Protein 6UT9 (pdb70)

Nearest PDB structures (foldseek):
  5vx5-assembly1_A  TM=9.952E-01  e=6.719E-31  Rotavirus A
  2aen-assembly1_B  TM=9.898E-01  e=1.377E-29  Human rotavirus A
  6k2o-assembly1_A  TM=9.959E-01  e=1.803E-27  Rotavirus A
  6vkx-assembly3_C  TM=9.902E-01  e=1.459E-27  Human rotavirus A
  5yms-assembly1_A  TM=9.928E-01  e=4.229E-25  Human rotavirus A

Foldseek 3Di:
DVQWADFDFFDKFQDDAQKKKKFADDDFAWFKWKDLQAFKTKTKTKDAAQADWDWDWHAHPNDIDIDTDHHPHNFIKIFIWIGGGDPDGTDSPAMETHNLRIKIWHHYDQWIKIWHDYAPPIDIDTDGHPCSRSMIMGGNGTITIGGNVCVVVVSCSSRPD

Sequence (161 aa):
GSVLDGPYQPTTFKPPNDYWLLISSNTDGVVYESTNNSDFWTAVIAVEPHVSQTNRQYVLFGENKQFNVENNSDKWKFFEMFKGSGQSDFSNRRTLTSNNRLVGMLKYGGRVWTFHGETPRATTDSSNTADLNNISIIIHSEFYIIPRSQESKCNEYINNG

B-factor: mean 13.29, std 5.79, range [6.55, 90.69]

InterPro domains:
  IPR000416 Haemagglutinin outer capsid protein VP4, concanavalin-like domain [PF00426] (16-174)
  IPR013320 Concanavalin A-like lectin/glucanase domain superfamily [SSF49899] (16-174)

Radius of gyration: 14.61 Å; Cα contacts (8 Å, |Δi|>4): 414; chains: 1; bounding box: 40×31×35 Å

Secondary structure (DSSP, 8-state):
-TT-EEEEPSEEE-PPTTEEEEEE--SSEEEEEEE-SSS-EEEEEEE-SSEEEEEEEEEETTEEEEEEEEE-SSS-EEEEEEESSTTSPPEEEEEEE-SS-EEEEEEETTEEEEEEEETTS-EEEEEE-S-GGG-EEEE-SEEEEEEGGGHHHHHHHHHH-

Solvent-accessible surface area: 7681 Å² total; per-residue (Å²): 77,113,18,59,70,38,74,88,113,70,48,93,55,123,7,56,54,70,85,1,3,3,0,39,5,122,83,71,18,27,2,2,13,0,14,11,111,62,42,1,15,3,0,6,0,1,0,49,33,120,12,86,121,46,73,60,124,18,89,1,44,73,85,130,50,99,24,82,2,83,0,103,37,102,52,29,44,4,19,10,5,40,15,34,51,34,177,50,120,25,68,72,60,94,34,4,10,0,76,49,66,15,9,2,4,4,9,81,61,36,100,3,70,5,8,23,30,94,8,93,208,2,74,44,38,34,11,97,9,102,42,13,95,85,1,46,0,70,3,83,12,70,4,49,24,0,51,90,99,53,53,73,75,0,52,100,44,0,12,104,50

Organism: NCBI:txid10941

Structure (mmCIF, N/CA/C/O backbone):
data_6UT9
#
_entry.id   6UT9
#
_cell.length_a   47.040
_cell.length_b   32.448
_cell.length_c   50.997
_cell.angle_alpha   90.000
_cell.angle_beta   94.640
_cell.angle_gamma   90.000
#
_symmetry.space_group_name_H-M   'P 1 21 1'
#
loop_
_entity.id
_entity.type
_entity.pdbx_description
1 polymer 'Outer capsid protein VP4'
2 water water
#
loop_
_atom_site.group_PDB
_atom_site.id
_atom_site.type_symbol
_atom_site.label_atom_id
_atom_site.label_alt_id
_atom_site.label_comp_id
_atom_site.label_asym_id
_atom_site.label_entity_id
_atom_site.label_seq_id
_atom_site.pdbx_PDB_ins_code
_atom_site.Cartn_x
_atom_site.Cartn_y
_atom_site.Cartn_z
_atom_site.occupancy
_atom_site.B_iso_or_equiv
_atom_site.auth_seq_id
_atom_site.auth_comp_id
_atom_site.auth_asym_id
_atom_site.auth_atom_id
_atom_site.pdbx_PDB_model_num
ATOM 1 N N . GLY A 1 1 ? 27.190 8.120 18.427 1.00 21.90 -1 GLY A N 1
ATOM 2 C CA . GLY A 1 1 ? 27.144 6.900 19.261 1.00 20.56 -1 GLY A CA 1
ATOM 3 C C . GLY A 1 1 ? 26.808 7.177 20.728 1.00 20.22 -1 GLY A C 1
ATOM 4 O O . GLY A 1 1 ? 26.370 6.250 21.412 1.00 18.82 -1 GLY A O 1
ATOM 5 N N . SER A 1 2 ? 27.008 8.413 21.190 1.00 17.79 0 SER A N 1
ATOM 6 C CA . SER A 1 2 ? 26.794 8.849 22.593 1.00 14.90 0 SER A CA 1
ATOM 7 C C . SER A 1 2 ? 25.313 8.883 22.939 1.00 12.80 0 SER A C 1
ATOM 8 O O . SER A 1 2 ? 24.986 9.175 24.084 1.00 15.93 0 SER A O 1
ATOM 11 N N . VAL A 1 3 ? 24.422 8.659 22.001 1.00 12.09 1 VAL A N 1
ATOM 12 C CA . VAL A 1 3 ? 22.964 8.693 22.303 1.00 14.82 1 VAL A CA 1
ATOM 13 C C . VAL A 1 3 ? 22.386 7.302 22.296 1.00 14.74 1 VAL A C 1
ATOM 14 O O . VAL A 1 3 ? 21.159 7.170 22.583 1.00 16.67 1 VAL A O 1
ATOM 18 N N . LEU A 1 4 ? 23.172 6.299 21.976 1.00 14.35 2 LEU A N 1
ATOM 19 C CA . LEU A 1 4 ? 22.635 4.922 21.886 1.00 16.52 2 LEU A CA 1
ATOM 20 C C . LEU A 1 4 ? 22.646 4.274 23.263 1.00 15.80 2 LEU A C 1
ATOM 21 O O . LEU A 1 4 ? 23.713 4.018 23.775 1.00 17.13 2 LEU A O 1
ATOM 26 N N . ASP A 1 5 ? 21.510 3.899 23.756 1.00 13.96 3 ASP A N 1
ATOM 27 C CA . ASP A 1 5 ? 21.359 3.046 24.930 1.00 14.10 3 ASP A CA 1
ATOM 28 C C . ASP A 1 5 ? 20.942 1.666 24.414 1.00 12.52 3 ASP A C 1
ATOM 29 O O . ASP A 1 5 ? 19.841 1.534 23.833 1.00 11.30 3 ASP A O 1
ATOM 34 N N . GLY A 1 6 ? 21.817 0.679 24.534 1.00 13.83 4 GLY A N 1
ATOM 35 C CA . GLY A 1 6 ? 21.556 -0.670 24.007 1.00 14.79 4 GLY A CA 1
ATOM 36 C C . GLY A 1 6 ? 22.838 -1.360 23.596 1.00 16.16 4 GLY A C 1
ATOM 37 O O . GLY A 1 6 ? 23.938 -0.890 23.943 1.00 20.18 4 GLY A O 1
ATOM 38 N N . PRO A 1 7 ? 22.765 -2.457 22.813 1.00 16.26 5 PRO A N 1
ATOM 39 C CA . PRO A 1 7 ? 21.510 -3.012 22.342 1.00 14.57 5 PRO A CA 1
ATOM 40 C C . PRO A 1 7 ? 20.826 -3.828 23.428 1.00 12.17 5 PRO A C 1
ATOM 41 O O . PRO A 1 7 ? 21.499 -4.383 24.313 1.00 12.74 5 PRO A O 1
ATOM 45 N N . TYR A 1 8 ? 19.497 -3.863 23.373 1.00 9.67 6 TYR A N 1
ATOM 46 C CA . TYR A 1 8 ? 18.650 -4.717 24.164 1.00 9.20 6 TYR A CA 1
ATOM 47 C C . TYR A 1 8 ? 18.213 -5.895 23.320 1.00 9.61 6 TYR A C 1
ATOM 48 O O . TYR A 1 8 ? 18.079 -5.766 22.103 1.00 9.84 6 TYR A O 1
ATOM 57 N N . GLN A 1 9 ? 18.005 -7.017 23.976 1.00 8.82 7 GLN A N 1
ATOM 58 C CA . GLN A 1 9 ? 17.485 -8.245 23.347 1.00 9.02 7 GLN A CA 1
ATOM 59 C C . GLN A 1 9 ? 15.996 -8.108 23.067 1.00 9.21 7 GLN A C 1
ATOM 60 O O . GLN A 1 9 ? 15.294 -7.274 23.665 1.00 9.78 7 GLN A O 1
ATOM 66 N N . PRO A 1 10 ? 15.453 -8.947 22.177 1.00 8.90 8 PRO A N 1
ATOM 67 C CA . PRO A 1 10 ? 14.004 -9.000 21.943 1.00 8.50 8 PRO A CA 1
ATOM 68 C C . PRO A 1 10 ? 13.264 -9.025 23.268 1.00 10.09 8 PRO A C 1
ATOM 69 O O . PRO A 1 10 ? 13.660 -9.804 24.163 1.00 11.00 8 PRO A O 1
ATOM 73 N N . THR A 1 11 ? 12.259 -8.182 23.397 1.00 10.75 9 THR A N 1
ATOM 74 C CA . THR A 1 11 ? 11.609 -7.798 24.666 1.00 12.82 9 THR A CA 1
ATOM 75 C C . THR A 1 11 ? 10.126 -7.568 24.404 1.00 10.62 9 THR A C 1
ATOM 76 O O . THR A 1 11 ? 9.793 -6.972 23.358 1.00 10.63 9 THR A O 1
ATOM 80 N N . THR A 1 12 ? 9.277 -7.891 25.371 1.00 10.22 10 THR A N 1
ATOM 81 C CA . THR A 1 12 ? 7.893 -7.401 25.418 1.00 10.71 10 THR A CA 1
ATOM 82 C C . THR A 1 12 ? 7.780 -6.461 26.601 1.00 11.69 10 THR A C 1
ATOM 83 O O . THR A 1 12 ? 8.125 -6.903 27.740 1.00 12.84 10 THR A O 1
ATOM 87 N N . PHE A 1 13 ? 7.450 -5.195 26.407 1.00 10.57 11 PHE A N 1
ATOM 88 C CA . PHE A 1 13 ? 7.378 -4.216 27.518 1.00 10.75 11 PHE A CA 1
ATOM 89 C C . PHE A 1 13 ? 6.546 -3.031 27.105 1.00 10.76 11 PHE A C 1
ATOM 90 O O . PHE A 1 13 ? 6.156 -2.900 25.925 1.00 10.45 11 PHE A O 1
ATOM 98 N N . LYS A 1 14 ? 6.332 -2.152 28.060 1.00 10.35 12 LYS A N 1
ATOM 99 C CA . LYS A 1 14 ? 5.643 -0.865 27.837 1.00 10.71 12 LYS A CA 1
ATOM 100 C C . LYS A 1 14 ? 6.708 0.181 27.639 1.00 11.57 12 LYS A C 1
ATOM 101 O O . LYS A 1 14 ? 7.357 0.604 28.585 1.00 12.17 12 LYS A O 1
ATOM 107 N N . PRO A 1 15 ? 6.921 0.663 26.415 1.00 11.46 13 PRO A N 1
ATOM 108 C CA . PRO A 1 15 ? 7.973 1.616 26.170 1.00 12.61 13 PRO A CA 1
ATOM 109 C C . PRO A 1 15 ? 7.670 2.942 26.839 1.00 12.49 13 PRO A C 1
ATOM 110 O O . PRO A 1 15 ? 6.513 3.347 26.904 1.00 13.52 13 PRO A O 1
ATOM 114 N N . PRO A 1 16 ? 8.694 3.666 27.328 1.00 13.68 14 PRO A N 1
ATOM 115 C CA . PRO A 1 16 ? 8.480 4.978 27.928 1.00 13.37 14 PRO A CA 1
ATOM 116 C C . PRO A 1 16 ? 8.160 6.007 26.843 1.00 11.47 14 PRO A C 1
ATOM 117 O O . PRO A 1 16 ? 8.655 5.914 25.744 1.00 14.23 14 PRO A O 1
ATOM 121 N N . ASN A 1 17 ? 7.356 6.989 27.197 1.00 11.20 15 ASN A N 1
ATOM 122 C CA . ASN A 1 17 ? 7.136 8.166 26.353 1.00 10.39 15 ASN A CA 1
ATOM 123 C C . ASN A 1 17 ? 8.446 8.913 26.150 1.00 8.93 15 ASN A C 1
ATOM 124 O O . ASN A 1 17 ? 9.307 8.895 27.036 1.00 10.39 15 ASN A O 1
ATOM 129 N N . ASP A 1 18 ? 8.593 9.562 25.038 1.00 8.76 16 ASP A N 1
ATOM 130 C CA . ASP A 1 18 ? 9.645 10.582 24.767 1.00 9.48 16 ASP A CA 1
ATOM 131 C C . ASP A 1 18 ? 10.981 9.912 24.471 1.00 9.32 16 ASP A C 1
ATOM 132 O O . ASP A 1 18 ? 12.023 10.567 24.568 1.00 9.45 16 ASP A O 1
ATOM 137 N N . TYR A 1 19 ? 10.969 8.673 24.039 1.00 8.60 17 TYR A N 1
ATOM 138 C CA . TYR A 1 19 ? 12.181 7.981 23.538 1.00 8.42 17 TYR A CA 1
ATOM 139 C C . TYR A 1 19 ? 11.897 7.335 22.197 1.00 8.83 17 TYR A C 1
ATOM 140 O O . TYR A 1 19 ? 10.840 6.638 22.019 1.00 9.49 17 TYR A O 1
ATOM 149 N N . TRP A 1 20 ? 12.800 7.509 21.262 1.00 8.36 18 TRP A N 1
ATOM 150 C CA . TRP A 1 20 ? 12.844 6.680 20.056 1.00 8.92 18 TRP A CA 1
ATOM 151 C C . TRP A 1 20 ? 13.286 5.272 20.412 1.00 9.08 18 TRP A C 1
ATOM 152 O O . TRP A 1 20 ? 14.372 5.135 21.057 1.00 9.99 18 TRP A O 1
ATOM 163 N N . LEU A 1 21 ? 12.549 4.262 19.986 1.00 8.72 19 LEU A N 1
ATOM 164 C CA . LEU A 1 21 ? 13.083 2.897 19.874 1.00 8.79 19 LEU A CA 1
ATOM 165 C C . LEU A 1 21 ? 13.616 2.716 18.468 1.00 8.47 19 LEU A C 1
ATOM 166 O O . LEU A 1 21 ? 12.861 2.919 17.493 1.00 9.29 19 LEU A O 1
ATOM 171 N N . LEU A 1 22 ? 14.886 2.382 18.365 1.00 8.72 20 LEU A N 1
ATOM 172 C CA . LEU A 1 22 ? 15.600 2.155 17.104 1.00 8.69 20 LEU A CA 1
ATOM 173 C C . LEU A 1 22 ? 15.812 0.649 16.973 1.00 9.01 20 LEU A C 1
ATOM 174 O O . LEU A 1 22 ? 16.578 0.084 17.766 1.00 8.52 20 LEU A O 1
ATOM 179 N N . IL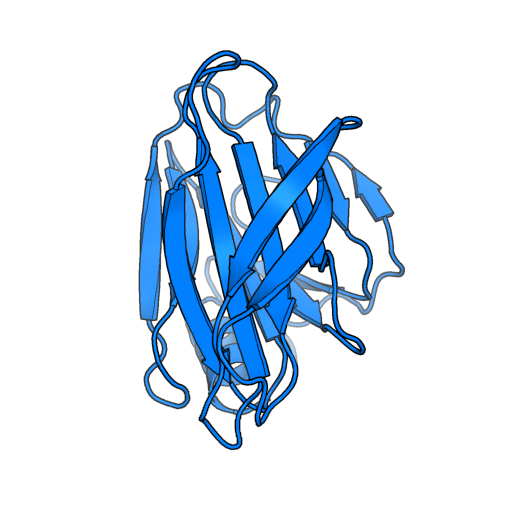E A 1 23 ? 14.994 0.004 16.154 1.00 9.13 21 ILE A N 1
ATOM 180 C CA . ILE A 1 23 ? 14.815 -1.473 16.158 1.00 9.47 21 ILE A CA 1
ATOM 181 C C . ILE A 1 23 ? 15.534 -2.036 14.938 1.00 9.59 21 ILE A C 1
ATOM 182 O O . ILE A 1 23 ? 15.281 -1.568 13.806 1.00 10.34 21 ILE A O 1
ATOM 187 N N . SER A 1 24 ? 16.483 -2.930 15.173 1.00 10.78 22 SER A N 1
ATOM 188 C CA . SER A 1 24 ? 17.400 -3.518 14.151 1.00 13.96 22 SER A CA 1
ATOM 189 C C . SER A 1 24 ? 16.870 -4.859 13.665 1.00 15.61 22 SER A C 1
ATOM 190 O O . SER A 1 24 ? 17.129 -5.865 14.342 1.00 17.84 22 SER A O 1
ATOM 193 N N . SER A 1 25 ? 16.415 -4.929 12.430 1.00 13.14 23 SER A N 1
ATOM 194 C CA . SER A 1 25 ? 15.793 -6.127 11.821 1.00 14.33 23 SER A CA 1
ATOM 195 C C . SER A 1 25 ? 16.871 -6.984 11.153 1.00 15.61 23 SER A C 1
ATOM 196 O O . SER A 1 25 ? 17.604 -6.463 10.372 1.00 16.42 23 SER A O 1
ATOM 199 N N . ASN A 1 26 ? 16.913 -8.283 11.439 1.00 19.08 24 ASN A N 1
ATOM 200 C CA . ASN A 1 26 ? 17.962 -9.171 10.858 1.00 21.26 24 ASN A CA 1
ATOM 201 C C . ASN A 1 26 ? 17.329 -10.317 10.061 1.00 19.41 24 ASN A C 1
ATOM 202 O O . ASN A 1 26 ? 18.066 -11.247 9.715 1.00 21.13 24 ASN A O 1
ATOM 207 N N . THR A 1 27 ? 16.031 -10.253 9.725 1.00 17.88 25 THR A N 1
ATOM 208 C CA . THR A 1 27 ? 15.369 -11.314 8.944 1.00 16.19 25 THR A CA 1
ATOM 209 C C . THR A 1 27 ? 14.002 -10.836 8.458 1.00 13.89 25 THR A C 1
ATOM 210 O O . THR A 1 27 ? 13.535 -9.794 8.882 1.00 14.69 25 THR A O 1
ATOM 214 N N . ASP A 1 28 ? 13.412 -11.556 7.542 1.00 13.54 26 ASP A N 1
ATOM 215 C CA . ASP A 1 28 ? 12.050 -11.255 7.055 1.00 13.65 26 ASP A CA 1
ATOM 216 C C . ASP A 1 28 ? 11.023 -11.716 8.086 1.00 13.56 26 ASP A C 1
ATOM 217 O O . ASP A 1 28 ? 11.284 -12.650 8.822 1.00 16.00 26 ASP A O 1
ATOM 222 N N . GLY A 1 29 ? 9.878 -11.069 8.080 1.00 11.15 27 GLY A N 1
ATOM 223 C CA . GLY A 1 29 ? 8.738 -11.370 8.936 1.00 10.63 27 GLY A CA 1
ATOM 224 C C . GLY A 1 29 ? 8.410 -10.258 9.889 1.00 9.81 27 GLY A C 1
ATOM 225 O O . GLY A 1 29 ? 8.706 -9.107 9.617 1.00 12.42 27 GLY A O 1
ATOM 226 N N . VAL A 1 30 ? 7.830 -10.601 10.991 1.00 9.76 28 VAL A N 1
ATOM 227 C CA . VAL A 1 30 ? 7.322 -9.603 11.959 1.00 9.68 28 VAL A CA 1
ATOM 228 C C . VAL A 1 30 ? 8.476 -8.993 12.740 1.00 8.97 28 VAL A C 1
ATOM 229 O O . VAL A 1 30 ? 9.216 -9.725 13.405 1.00 10.77 28 VAL A O 1
ATOM 233 N N . VAL A 1 31 ? 8.622 -7.689 12.674 1.00 8.03 29 VAL A N 1
ATOM 234 C CA . VAL A 1 31 ? 9.671 -6.940 13.408 1.00 8.29 29 VAL A CA 1
ATOM 235 C C . VAL A 1 31 ? 9.147 -6.568 14.786 1.00 8.55 29 VAL A C 1
ATOM 236 O O . VAL A 1 31 ? 9.869 -6.781 15.791 1.00 8.22 29 VAL A O 1
ATOM 240 N N . TYR A 1 32 ? 7.960 -5.993 14.861 1.00 7.99 30 TYR A N 1
ATOM 241 C CA . TYR A 1 32 ? 7.347 -5.694 16.168 1.00 8.01 30 TYR A CA 1
ATOM 242 C C . TYR A 1 32 ? 5.839 -5.648 16.040 1.00 7.70 30 TYR A C 1
ATOM 243 O O . TYR A 1 32 ? 5.293 -5.440 14.921 1.00 7.88 30 TYR A O 1
ATOM 252 N N . GLU A 1 33 ? 5.160 -5.790 17.162 1.00 7.15 31 GLU A N 1
ATOM 253 C CA . GLU A 1 33 ? 3.701 -5.677 17.296 1.00 7.97 31 GLU A CA 1
ATOM 254 C C . GLU A 1 33 ? 3.408 -4.728 18.450 1.00 8.12 31 GLU A C 1
ATOM 255 O O . GLU A 1 33 ? 3.812 -5.077 19.595 1.00 8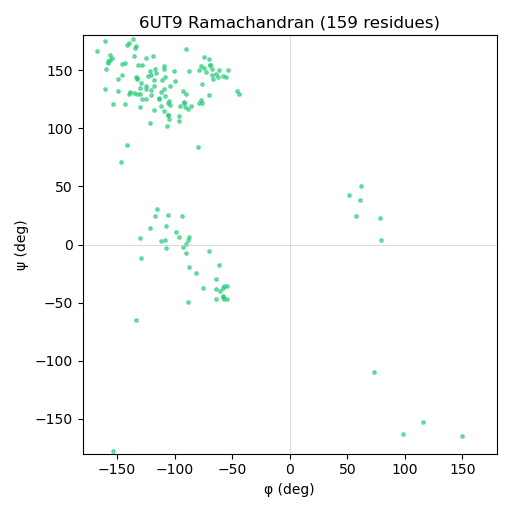.37 31 GLU A O 1
ATOM 261 N N . SER A 1 34 ? 2.759 -3.606 18.230 1.00 7.54 32 SER A N 1
ATOM 262 C CA . SER A 1 34 ? 2.500 -2.604 19.273 1.00 7.21 32 SER A CA 1
ATOM 263 C C . SER A 1 34 ? 1.003 -2.330 19.351 1.00 6.90 32 SER A C 1
ATOM 264 O O . SER A 1 34 ? 0.368 -2.072 18.293 1.00 7.10 32 SER A O 1
ATOM 267 N N . THR A 1 35 ? 0.415 -2.303 20.546 1.00 6.55 33 THR A N 1
ATOM 268 C CA . THR A 1 35 ? -0.994 -1.972 20.687 1.00 7.11 33 THR A CA 1
ATOM 269 C C . THR A 1 35 ? -1.296 -1.479 22.081 1.00 7.27 33 THR A C 1
ATOM 270 O O . THR A 1 35 ? -0.630 -1.899 23.029 1.00 7.53 33 THR A O 1
ATOM 274 N N . ASN A 1 36 ? -2.407 -0.737 22.193 1.00 7.32 34 ASN A N 1
ATOM 275 C CA . ASN A 1 36 ? -3.087 -0.498 23.488 1.00 7.27 34 ASN A CA 1
ATOM 276 C C . ASN A 1 36 ? -4.405 -1.256 23.577 1.00 7.59 34 ASN A C 1
ATOM 277 O O . ASN A 1 36 ? -5.107 -1.088 24.584 1.00 8.24 34 ASN A O 1
ATOM 282 N N . ASN A 1 37 ? -4.726 -2.066 22.573 1.00 7.20 35 ASN A N 1
ATOM 283 C CA . ASN A 1 37 ? -6.005 -2.822 22.525 1.00 8.09 35 ASN A CA 1
ATOM 284 C C . ASN A 1 37 ? -7.235 -1.907 22.592 1.00 9.05 35 ASN A C 1
ATOM 285 O O . ASN A 1 37 ? -8.330 -2.417 22.881 1.00 10.44 35 ASN A O 1
ATOM 290 N N . SER A 1 38 ? -7.131 -0.645 22.194 1.00 8.89 36 SER A N 1
ATOM 291 C CA . SER A 1 38 ? -8.323 0.246 22.151 1.00 9.75 36 SER A CA 1
ATOM 292 C C . SER A 1 38 ? -8.369 1.016 20.843 1.00 9.31 36 SER A C 1
ATOM 293 O O . SER A 1 38 ? -9.320 0.821 20.104 1.00 11.12 36 SER A O 1
ATOM 296 N N . ASP A 1 39 ? -7.405 1.883 20.595 1.00 9.30 37 ASP A N 1
ATOM 297 C CA . ASP A 1 39 ? -7.467 2.745 19.393 1.00 9.20 37 ASP A CA 1
ATOM 298 C C . ASP A 1 39 ? -6.171 2.702 18.601 1.00 8.94 37 ASP A C 1
ATOM 299 O O . ASP A 1 39 ? -6.048 3.473 17.655 1.00 10.11 37 ASP A O 1
ATOM 304 N N . PHE A 1 40 ? -5.213 1.871 18.953 1.00 8.77 38 PHE A N 1
ATOM 305 C CA . PHE A 1 40 ? -3.889 1.882 18.288 1.00 8.23 38 PHE A CA 1
ATOM 306 C C . PHE A 1 40 ? -3.346 0.479 18.142 1.00 7.46 38 PHE A C 1
ATOM 307 O O . PHE A 1 40 ? -3.143 -0.198 19.157 1.00 7.56 38 PHE A O 1
ATOM 315 N N . TRP A 1 41 ? -3.091 0.059 16.940 1.00 7.39 39 TRP A N 1
ATOM 316 C CA . TRP A 1 41 ? -2.340 -1.176 16.628 1.00 7.78 39 TRP A CA 1
ATOM 317 C C . TRP A 1 41 ? -1.372 -0.814 15.529 1.00 8.01 39 TRP A C 1
ATOM 318 O O . TRP A 1 41 ? -1.826 -0.259 14.503 1.00 10.60 39 TRP A O 1
ATOM 329 N N . THR A 1 42 ? -0.108 -1.148 15.651 1.00 8.21 40 THR A N 1
ATOM 330 C CA . THR A 1 42 ? 0.854 -1.111 14.541 1.00 8.73 40 THR A CA 1
ATOM 331 C C . THR A 1 42 ? 1.727 -2.338 14.618 1.00 8.29 40 THR A C 1
ATOM 332 O O . THR A 1 42 ? 2.285 -2.618 15.697 1.00 9.31 40 THR A O 1
ATOM 336 N N . ALA A 1 43 ? 1.882 -3.027 13.518 1.00 8.47 41 ALA A N 1
ATOM 337 C CA . ALA A 1 43 ? 2.928 -4.040 13.342 1.00 8.45 41 ALA A CA 1
ATOM 338 C C . ALA A 1 43 ? 3.790 -3.640 12.170 1.00 8.98 41 ALA A C 1
ATOM 339 O O . ALA A 1 43 ? 3.254 -3.106 11.148 1.00 11.27 41 ALA A O 1
ATOM 341 N N . VAL A 1 44 ? 5.053 -3.941 12.235 1.00 7.44 42 VAL A N 1
ATOM 342 C CA . VAL A 1 44 ? 5.986 -3.758 11.110 1.00 8.03 42 VAL A CA 1
ATOM 343 C C . VAL A 1 44 ? 6.421 -5.113 10.627 1.00 8.20 42 VAL A C 1
ATOM 344 O O . VAL A 1 44 ? 6.799 -5.978 11.456 1.00 8.86 42 VAL A O 1
ATOM 348 N N . ILE A 1 45 ? 6.355 -5.312 9.323 1.00 7.87 43 ILE A N 1
ATOM 349 C CA . ILE A 1 45 ? 6.714 -6.579 8.637 1.00 9.69 43 ILE A CA 1
ATOM 350 C C . ILE A 1 45 ? 7.843 -6.301 7.651 1.00 8.44 43 ILE A C 1
ATOM 351 O O . ILE A 1 45 ? 7.760 -5.349 6.856 1.00 10.45 43 ILE A O 1
ATOM 356 N N . ALA A 1 46 ? 8.887 -7.084 7.731 1.00 9.35 44 ALA A N 1
ATOM 357 C CA . ALA A 1 46 ? 10.074 -6.980 6.867 1.00 9.25 44 ALA A CA 1
ATOM 358 C C . ALA A 1 46 ? 9.918 -7.904 5.663 1.00 7.98 44 ALA A C 1
ATOM 359 O O . ALA A 1 46 ? 9.636 -9.098 5.834 1.00 9.34 44 ALA A O 1
ATOM 361 N N . VAL A 1 47 ? 10.185 -7.353 4.512 1.00 8.60 45 VAL A N 1
ATOM 362 C CA . VAL A 1 47 ? 10.214 -8.087 3.222 1.00 8.92 45 VAL A CA 1
ATOM 363 C C . VAL A 1 47 ? 11.576 -7.858 2.564 1.00 9.11 45 VAL A C 1
ATOM 364 O O . VAL A 1 47 ? 11.969 -6.702 2.299 1.00 9.84 45 VAL A O 1
ATOM 368 N N . GLU A 1 48 ? 12.219 -8.963 2.260 1.00 9.75 46 GLU A N 1
ATOM 369 C CA . GLU A 1 48 ? 13.584 -8.985 1.700 1.00 10.54 46 GLU A CA 1
ATOM 370 C C . GLU A 1 48 ? 13.544 -8.449 0.275 1.00 10.48 46 GLU A C 1
ATOM 371 O O . GLU A 1 48 ? 12.485 -8.373 -0.369 1.00 10.67 46 GLU A O 1
ATOM 377 N N . PRO A 1 49 ? 14.709 -7.992 -0.241 1.00 11.19 47 PRO A N 1
ATOM 378 C CA . PRO A 1 49 ? 14.794 -7.522 -1.621 1.00 12.05 47 PRO A CA 1
ATOM 379 C C . PRO A 1 49 ? 14.273 -8.562 -2.643 1.00 12.83 47 PRO A C 1
ATOM 380 O O . PRO A 1 49 ? 14.382 -9.753 -2.424 1.00 12.69 47 PRO A O 1
ATOM 384 N N . HIS A 1 50 ? 13.745 -8.055 -3.739 1.00 13.14 48 HIS A N 1
ATOM 385 C CA . HIS A 1 50 ? 13.404 -8.848 -4.961 1.00 13.50 48 HIS A CA 1
ATOM 386 C C . HIS A 1 50 ? 12.342 -9.893 -4.625 1.00 14.39 48 HIS A C 1
ATOM 387 O O . HIS A 1 50 ? 12.529 -11.100 -4.936 1.00 16.30 48 HIS A O 1
ATOM 394 N N . VAL A 1 51 ? 11.268 -9.471 -3.993 1.00 12.35 49 VAL A N 1
ATOM 395 C CA . VAL A 1 51 ? 10.092 -10.327 -3.764 1.00 12.20 49 VAL A CA 1
ATOM 396 C C . VAL A 1 51 ? 9.002 -9.864 -4.711 1.00 11.39 49 VAL A C 1
ATOM 397 O O . VAL A 1 51 ? 8.473 -8.764 -4.538 1.00 13.06 49 VAL A O 1
ATOM 401 N N . SER A 1 52 ? 8.695 -10.713 -5.696 1.00 12.41 50 SER A N 1
ATOM 402 C CA . SER A 1 52 ? 7.537 -10.580 -6.607 1.00 14.03 50 SER A CA 1
ATOM 403 C C . SER A 1 52 ? 6.230 -10.472 -5.783 1.00 11.85 50 SER A C 1
ATOM 404 O O . SER A 1 52 ? 6.110 -11.166 -4.770 1.00 11.74 50 SER A O 1
ATOM 407 N N . GLN A 1 53 ? 5.270 -9.677 -6.230 1.00 10.92 51 GLN A N 1
ATOM 408 C CA . GLN A 1 53 ? 3.975 -9.517 -5.519 1.00 10.47 51 GLN A CA 1
ATOM 409 C C . GLN A 1 53 ? 3.444 -10.870 -5.055 1.00 10.07 51 GLN A C 1
ATOM 410 O O . GLN A 1 53 ? 3.279 -11.818 -5.891 1.00 10.42 51 GLN A O 1
ATOM 416 N N . THR A 1 54 ? 3.086 -10.966 -3.794 1.00 9.36 52 THR A N 1
ATOM 417 C CA . THR A 1 54 ? 2.670 -12.230 -3.202 1.00 10.08 52 THR A CA 1
ATOM 418 C C . THR A 1 54 ? 1.867 -12.000 -1.952 1.00 9.05 52 THR A C 1
ATOM 419 O O . THR A 1 54 ? 2.163 -11.071 -1.203 1.00 9.09 52 THR A O 1
ATOM 423 N N . ASN A 1 55 ? 0.961 -12.926 -1.665 1.00 9.65 53 ASN A N 1
ATOM 424 C CA . ASN A 1 55 ? 0.397 -13.059 -0.326 1.00 9.59 53 ASN A CA 1
ATOM 425 C C . ASN A 1 55 ? 1.429 -13.729 0.559 1.00 9.68 53 ASN A C 1
ATOM 426 O O . ASN A 1 55 ? 2.053 -14.683 0.109 1.00 11.10 53 ASN A O 1
ATOM 431 N N . ARG A 1 56 ? 1.580 -13.253 1.780 1.00 9.24 54 ARG A N 1
ATOM 432 C CA . ARG A 1 56 ? 2.338 -13.919 2.845 1.00 9.28 54 ARG A CA 1
ATOM 433 C C . ARG A 1 56 ? 1.494 -13.939 4.090 1.00 9.38 54 ARG A C 1
ATOM 434 O O . ARG A 1 56 ? 0.616 -13.081 4.270 1.00 9.43 54 ARG A O 1
ATOM 442 N N . GLN A 1 57 ? 1.760 -14.899 4.925 1.00 10.18 55 GLN A N 1
ATOM 443 C CA . GLN A 1 57 ? 0.995 -15.197 6.144 1.00 11.51 55 GLN A CA 1
ATOM 444 C C . GLN A 1 57 ? 1.860 -14.798 7.337 1.00 11.89 55 GLN A C 1
ATOM 445 O O . GLN A 1 57 ? 3.105 -15.041 7.353 1.00 14.62 55 GLN A O 1
ATOM 451 N N . TYR A 1 58 ? 1.258 -14.110 8.288 1.00 11.81 56 TYR A N 1
ATOM 452 C CA . TYR A 1 58 ? 1.952 -13.647 9.489 1.00 11.65 56 TYR A CA 1
ATOM 453 C C . TYR A 1 58 ? 1.098 -13.941 10.683 1.00 11.64 56 TYR A C 1
ATOM 454 O O . TYR A 1 58 ? -0.132 -14.247 10.537 1.00 12.83 56 TYR A O 1
ATOM 463 N N . VAL A 1 59 ? 1.701 -13.779 11.856 1.00 9.41 57 VAL A N 1
ATOM 464 C CA . VAL A 1 59 ? 0.955 -13.814 13.136 1.00 9.48 57 VAL A CA 1
ATOM 465 C C . VAL A 1 59 ? 1.098 -12.446 13.805 1.00 8.72 57 VAL A C 1
ATOM 466 O O . VAL A 1 59 ? 2.218 -12.040 14.101 1.00 10.64 57 VAL A O 1
ATOM 470 N N . LEU A 1 60 ? -0.007 -11.750 13.961 1.00 8.36 58 LEU A N 1
ATOM 471 C CA . LEU A 1 60 ? -0.047 -10.380 14.527 1.00 10.34 58 LEU A CA 1
ATOM 472 C C . LEU A 1 60 ? -1.077 -10.375 15.633 1.00 8.65 58 LEU A C 1
ATOM 473 O O . LEU A 1 60 ? -2.226 -10.696 15.374 1.00 8.14 58 LEU A O 1
ATOM 478 N N . PHE A 1 61 ? -0.690 -9.959 16.825 1.00 7.98 59 PHE A N 1
ATOM 479 C CA . PHE A 1 61 ? -1.630 -9.803 17.950 1.00 8.44 59 PHE A CA 1
ATOM 480 C C . PHE A 1 61 ? -2.433 -11.075 18.136 1.00 7.73 59 PHE A C 1
ATOM 481 O O . PHE A 1 61 ? -3.645 -11.044 18.319 1.00 8.52 59 PHE A O 1
ATOM 489 N N . GLY A 1 62 ? -1.741 -12.198 18.035 1.00 8.45 60 GLY A N 1
ATOM 490 C CA . GLY A 1 62 ? -2.284 -13.526 18.298 1.00 9.19 60 GLY A CA 1
ATOM 491 C C . GLY A 1 62 ? -3.111 -14.066 17.157 1.00 9.59 60 GLY A C 1
ATOM 492 O O . GLY A 1 62 ? -3.673 -15.163 17.334 1.00 9.94 60 GLY A O 1
ATOM 493 N N . GLU A 1 63 ? -3.203 -13.370 16.025 1.00 8.86 61 GLU A N 1
ATOM 494 C CA . GLU A 1 63 ? -4.090 -13.753 14.918 1.00 10.60 61 GLU A CA 1
ATOM 495 C C . GLU A 1 63 ? -3.285 -14.100 13.701 1.00 9.69 61 GLU A C 1
ATOM 496 O O . GLU A 1 63 ? -2.323 -13.385 13.366 1.00 9.73 61 GLU A O 1
ATOM 502 N N . ASN A 1 64 ? -3.790 -15.033 12.924 1.00 10.26 62 ASN A N 1
ATOM 503 C CA . ASN A 1 64 ? -3.261 -15.334 11.591 1.00 11.91 62 ASN A CA 1
ATOM 504 C C . ASN A 1 64 ? -3.773 -14.282 10.598 1.00 10.00 62 ASN A C 1
ATOM 505 O O . ASN A 1 64 ? -4.966 -14.072 10.535 1.00 13.32 62 ASN A O 1
ATOM 510 N N . LYS A 1 65 ? -2.854 -13.597 9.955 1.00 10.03 63 LYS A N 1
ATOM 511 C CA . LYS A 1 65 ? -3.159 -12.505 9.017 1.00 11.08 63 LYS A CA 1
ATOM 512 C C . LYS A 1 65 ? -2.438 -12.729 7.716 1.00 10.99 63 LYS A C 1
ATOM 513 O O . LYS A 1 65 ? -1.245 -13.045 7.713 1.00 13.39 63 LYS A O 1
ATOM 519 N N . GLN A 1 66 ? -3.122 -12.462 6.632 1.00 10.81 64 GLN A N 1
ATOM 520 C CA . GLN A 1 66 ? -2.529 -12.479 5.287 1.00 11.46 64 GLN A CA 1
ATOM 521 C C . GLN A 1 66 ? -2.321 -11.048 4.838 1.00 10.11 64 GLN A C 1
ATOM 522 O O . GLN A 1 66 ? -3.287 -10.231 4.974 1.00 11.96 64 GLN A O 1
ATOM 528 N N . PHE A 1 67 ? -1.187 -10.741 4.252 1.00 8.72 65 PHE A N 1
ATOM 529 C CA . PHE A 1 67 ? -0.961 -9.438 3.604 1.00 9.19 65 PHE A CA 1
ATOM 530 C C . PHE A 1 67 ? -0.338 -9.662 2.242 1.00 8.64 65 PHE A C 1
ATOM 531 O O . PHE A 1 67 ? 0.485 -10.595 2.048 1.00 9.15 65 PHE A O 1
ATOM 539 N N . ASN A 1 68 ? -0.736 -8.815 1.313 1.00 8.41 66 ASN A N 1
ATOM 540 C CA . ASN A 1 68 ? -0.188 -8.789 -0.039 1.00 9.06 66 ASN A CA 1
ATOM 541 C C . ASN A 1 68 ? 0.981 -7.813 -0.054 1.00 8.70 66 ASN A C 1
ATOM 542 O O . ASN A 1 68 ? 0.769 -6.632 0.295 1.00 11.40 66 ASN A O 1
ATOM 547 N N . VAL A 1 69 ? 2.153 -8.306 -0.358 1.00 8.92 67 VAL A N 1
ATOM 548 C CA . VAL A 1 69 ? 3.415 -7.514 -0.321 1.00 10.10 67 VAL A CA 1
ATOM 549 C C . VAL A 1 69 ? 4.159 -7.643 -1.629 1.00 10.19 67 VAL A C 1
ATOM 550 O O . VAL A 1 69 ? 4.036 -8.647 -2.325 1.00 10.96 67 VAL A O 1
ATOM 554 N N . GLU A 1 70 ? 4.953 -6.637 -1.928 1.00 10.85 68 GLU A N 1
ATOM 555 C CA . GLU A 1 70 ? 5.779 -6.600 -3.134 1.00 11.79 68 GLU A CA 1
ATOM 556 C C . GLU A 1 70 ? 7.028 -5.803 -2.837 1.00 11.39 68 GLU A C 1
ATOM 557 O O . GLU A 1 70 ? 6.913 -4.709 -2.245 1.00 12.08 68 GLU A O 1
ATOM 563 N N . ASN A 1 71 ? 8.162 -6.326 -3.202 1.00 11.12 69 ASN A N 1
ATOM 564 C CA . ASN A 1 71 ? 9.435 -5.596 -3.076 1.00 11.21 69 ASN A CA 1
ATOM 565 C C . ASN A 1 71 ? 10.321 -5.878 -4.281 1.00 12.01 69 ASN A C 1
ATOM 566 O O . ASN A 1 71 ? 11.154 -6.746 -4.221 1.00 14.03 69 ASN A O 1
ATOM 571 N N . ASN A 1 72 ? 10.124 -5.110 -5.330 1.00 15.31 70 ASN A N 1
ATOM 572 C CA . ASN A 1 72 ? 10.886 -5.299 -6.590 1.00 18.56 70 ASN A CA 1
ATOM 573 C C . ASN A 1 72 ? 12.199 -4.499 -6.517 1.00 21.51 70 ASN A C 1
ATOM 574 O O . ASN A 1 72 ? 12.977 -4.557 -7.497 1.00 24.66 70 ASN A O 1
ATOM 579 N N . SER A 1 73 ? 12.520 -3.902 -5.361 1.00 18.82 71 SER A N 1
ATOM 580 C CA . SER A 1 73 ? 13.762 -3.096 -5.142 1.00 18.01 71 SER A CA 1
ATOM 581 C C . SER A 1 73 ? 14.934 -3.968 -4.645 1.00 15.90 71 SER A C 1
ATOM 582 O O . SER A 1 73 ? 14.745 -5.147 -4.275 1.00 16.68 71 SER A O 1
ATOM 585 N N . ASP A 1 74 ? 16.142 -3.404 -4.643 1.00 16.40 72 ASP A N 1
ATOM 586 C CA . ASP A 1 74 ? 17.351 -4.049 -4.091 1.00 17.74 72 ASP A CA 1
ATOM 587 C C . ASP A 1 74 ? 17.478 -3.723 -2.595 1.00 16.04 72 ASP A C 1
ATOM 588 O O . ASP A 1 74 ? 18.474 -4.127 -2.010 1.00 15.86 72 ASP A O 1
ATOM 593 N N . LYS A 1 75 ? 16.499 -3.012 -2.018 1.00 14.69 73 LYS A N 1
ATOM 594 C CA . LYS A 1 75 ? 16.500 -2.647 -0.577 1.00 14.52 73 LYS A CA 1
ATOM 595 C C . LYS A 1 75 ? 15.430 -3.438 0.167 1.00 14.21 73 LYS A C 1
ATOM 596 O O . LYS A 1 75 ? 14.412 -3.758 -0.421 1.00 14.05 73 LYS A O 1
ATOM 602 N N . TRP A 1 76 ? 15.621 -3.651 1.451 1.00 12.10 74 TRP A N 1
ATOM 603 C CA . TRP A 1 76 ? 14.575 -4.199 2.331 1.00 11.26 74 TRP A CA 1
ATOM 604 C C . TRP A 1 76 ? 13.432 -3.216 2.393 1.00 11.00 74 TRP A C 1
ATOM 605 O O . TRP A 1 76 ? 13.670 -1.996 2.369 1.00 10.88 74 TRP A O 1
ATOM 616 N N . LYS A 1 77 ? 12.222 -3.739 2.526 1.00 10.07 75 LYS A N 1
ATOM 617 C CA . LYS A 1 77 ? 11.046 -2.916 2.814 1.00 10.24 75 LYS A CA 1
ATOM 618 C C . LYS A 1 77 ? 10.465 -3.328 4.144 1.00 9.23 75 LYS A C 1
ATOM 619 O O . LYS A 1 77 ? 10.345 -4.504 4.427 1.00 10.79 75 LYS A O 1
ATOM 625 N N . PHE A 1 78 ? 10.023 -2.339 4.880 1.00 8.71 76 PHE A N 1
ATOM 626 C CA . PHE A 1 78 ? 9.407 -2.493 6.212 1.00 8.05 76 PHE A CA 1
ATOM 627 C C . PHE A 1 78 ? 8.032 -1.908 6.128 1.00 7.71 76 PHE A C 1
ATOM 628 O O . PHE A 1 78 ? 7.904 -0.665 6.022 1.00 8.75 76 PHE A O 1
ATOM 636 N N . PHE A 1 79 ? 7.026 -2.757 6.076 1.00 8.02 77 PHE A N 1
ATOM 637 C CA . PHE A 1 79 ? 5.634 -2.340 5.883 1.00 7.93 77 PHE A CA 1
ATOM 638 C C . PHE A 1 79 ? 5.011 -2.136 7.245 1.00 7.85 77 PHE A C 1
ATOM 639 O O . PHE A 1 79 ? 4.950 -3.071 8.052 1.00 8.28 77 PHE A O 1
ATOM 647 N N . GLU A 1 80 ? 4.528 -0.934 7.492 1.00 8.31 78 GLU A N 1
ATOM 648 C CA . GLU A 1 80 ? 3.791 -0.585 8.708 1.00 9.40 78 GLU A CA 1
ATOM 649 C C . GLU A 1 80 ? 2.323 -0.871 8.485 1.00 8.80 78 GLU A C 1
ATOM 650 O O . GLU A 1 80 ? 1.727 -0.256 7.548 1.00 11.22 78 GLU A O 1
ATOM 656 N N . MET A 1 81 ? 1.757 -1.787 9.224 1.00 8.55 79 MET A N 1
ATOM 657 C CA . MET A 1 81 ? 0.356 -2.146 9.159 1.00 9.30 79 MET A CA 1
ATOM 658 C C . MET A 1 81 ? -0.360 -1.563 10.376 1.00 9.55 79 MET A C 1
ATOM 659 O O . MET A 1 81 ? 0.058 -1.882 11.532 1.00 11.72 79 MET A O 1
ATOM 664 N N . PHE A 1 82 ? -1.387 -0.775 10.167 1.00 8.46 80 PHE A N 1
ATOM 665 C CA . PHE A 1 82 ? -2.066 -0.005 11.214 1.00 8.12 80 PHE A CA 1
ATOM 666 C C . PHE A 1 82 ? -3.523 -0.356 11.259 1.00 8.29 80 PHE A C 1
ATOM 667 O O . PHE A 1 82 ? -4.162 -0.478 10.178 1.00 9.65 80 PHE A O 1
ATOM 675 N N . LYS A 1 83 ? -4.116 -0.365 12.442 1.00 8.16 81 LYS A N 1
ATOM 676 C CA . LYS A 1 83 ? -5.582 -0.218 12.563 1.00 9.44 81 LYS A CA 1
ATOM 677 C C . LYS A 1 83 ? -5.917 0.549 13.813 1.00 9.25 81 LYS A C 1
ATOM 678 O O . LYS A 1 83 ? -5.107 0.595 14.730 1.00 8.69 81 LYS A O 1
ATOM 684 N N . GLY A 1 84 ? -7.084 1.191 13.807 1.00 10.11 82 GLY A N 1
ATOM 685 C 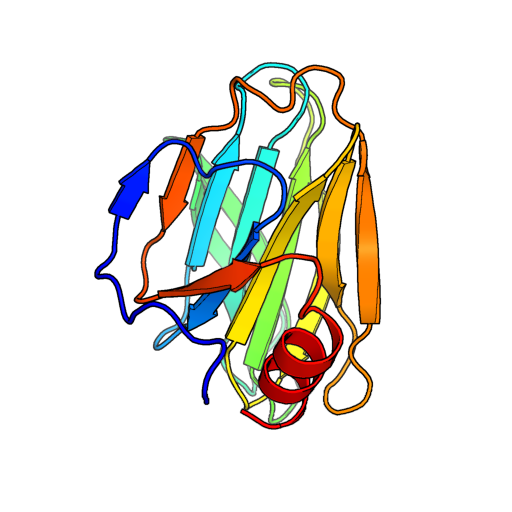CA . GLY A 1 84 ? -7.491 2.141 14.842 1.00 11.42 82 GLY A CA 1
ATOM 686 C C . GLY A 1 84 ? -8.633 1.626 15.690 1.00 10.97 82 GLY A C 1
ATOM 687 O O . GLY A 1 84 ? -9.094 2.380 16.560 1.00 12.95 82 GLY A O 1
ATOM 688 N N . SER A 1 85 ? -9.079 0.423 15.467 1.00 11.71 83 SER A N 1
ATOM 689 C CA . SER A 1 85 ? -10.123 -0.238 16.295 1.00 12.83 83 SER A CA 1
ATOM 690 C C . SER A 1 85 ? -9.990 -1.743 16.155 1.00 12.88 83 SER A C 1
ATOM 691 O O . SER A 1 85 ? -9.468 -2.212 15.156 1.00 14.08 83 SER A O 1
ATOM 694 N N . GLY A 1 86 ? -10.506 -2.507 17.106 1.00 14.35 84 GLY A N 1
ATOM 695 C CA . GLY A 1 86 ? -10.295 -3.963 17.138 1.00 15.10 84 GLY A CA 1
ATOM 696 C C . GLY A 1 86 ? -10.846 -4.654 15.895 1.00 14.56 84 GLY A C 1
ATOM 697 O O . GLY A 1 86 ? -10.177 -5.575 15.355 1.00 16.46 84 GLY A O 1
ATOM 698 N N . GLN A 1 87 ? -12.005 -4.218 15.426 1.00 16.78 85 GLN A N 1
ATOM 699 C CA . GLN A 1 87 ? -12.733 -4.888 14.314 1.00 19.64 85 GLN A CA 1
ATOM 700 C C . GLN A 1 87 ? -12.321 -4.318 12.940 1.00 17.98 85 GLN A C 1
ATOM 701 O O . GLN A 1 87 ? -12.739 -4.896 11.920 1.00 20.30 85 GLN A O 1
ATOM 707 N N . SER A 1 88 ? -11.538 -3.256 12.883 1.00 16.35 86 SER A N 1
ATOM 708 C CA . SER A 1 88 ? -11.087 -2.658 11.606 1.00 16.50 86 SER A CA 1
ATOM 709 C C . SER A 1 88 ? -10.142 -3.637 10.889 1.00 16.96 86 SER A C 1
ATOM 710 O O . SER A 1 88 ? -9.364 -4.296 11.538 1.00 16.76 86 SER A O 1
ATOM 713 N N . ASP A 1 89 ? -10.103 -3.600 9.571 1.00 16.49 87 ASP A N 1
ATOM 714 C CA . ASP A 1 89 ? -8.984 -4.181 8.795 1.00 15.89 87 ASP A CA 1
ATOM 715 C C . ASP A 1 89 ? -7.700 -3.354 9.007 1.00 13.58 87 ASP A C 1
ATOM 716 O O . ASP A 1 89 ? -7.781 -2.156 9.203 1.00 13.42 87 ASP A O 1
ATOM 721 N N . PHE A 1 90 ? -6.562 -3.983 8.828 1.00 10.98 88 PHE A N 1
ATOM 722 C CA . PHE A 1 90 ? -5.269 -3.264 8.777 1.00 10.62 88 PHE A CA 1
ATOM 723 C C . PHE A 1 90 ? -5.143 -2.544 7.443 1.00 10.48 88 PHE A C 1
ATOM 724 O O . PHE A 1 90 ? -5.705 -3.001 6.407 1.00 12.34 88 PHE A O 1
ATOM 732 N N . SER A 1 91 ? -4.401 -1.464 7.453 1.00 9.43 89 SER A N 1
ATOM 733 C CA . SER A 1 91 ? -3.928 -0.757 6.243 1.00 9.94 89 SER A CA 1
ATOM 734 C C . SER A 1 91 ? -2.406 -0.710 6.249 1.00 8.76 89 SER A C 1
ATOM 735 O O . SER A 1 91 ? -1.811 -0.556 7.340 1.00 8.69 89 SER A O 1
ATOM 738 N N . ASN A 1 92 ? -1.776 -0.713 5.100 1.00 8.04 90 ASN A N 1
ATOM 739 C CA . ASN A 1 92 ? -0.348 -0.399 4.985 1.00 8.03 90 ASN A CA 1
ATOM 740 C C . ASN A 1 92 ? -0.174 1.094 5.031 1.00 7.72 90 ASN A C 1
ATOM 741 O O . ASN A 1 92 ? -0.191 1.761 3.959 1.00 8.62 90 ASN A O 1
ATOM 746 N N . ARG A 1 93 ? -0.127 1.648 6.226 1.00 7.14 91 ARG A N 1
ATOM 747 C CA . ARG A 1 93 ? -0.155 3.101 6.442 1.00 7.67 91 ARG A CA 1
ATOM 748 C C . ARG A 1 93 ? 1.083 3.776 5.846 1.00 7.53 91 ARG A C 1
ATOM 749 O O . ARG A 1 93 ? 0.979 4.898 5.311 1.00 8.38 91 ARG A O 1
ATOM 757 N N . ARG A 1 94 ? 2.251 3.131 5.958 1.00 7.24 92 ARG A N 1
ATOM 758 C CA . ARG A 1 94 ? 3.555 3.677 5.537 1.00 7.84 92 ARG A CA 1
ATOM 759 C C . ARG A 1 94 ? 4.517 2.531 5.304 1.00 8.38 92 ARG A C 1
ATOM 760 O O . ARG A 1 94 ? 4.331 1.463 5.881 1.00 8.54 92 ARG A O 1
ATOM 768 N N . THR A 1 95 ? 5.533 2.777 4.490 1.00 7.91 93 THR A N 1
ATOM 769 C CA . THR A 1 95 ? 6.607 1.821 4.248 1.00 8.71 93 THR A CA 1
ATOM 770 C C . THR A 1 95 ? 7.939 2.542 4.357 1.00 8.58 93 THR A C 1
ATOM 771 O O . THR A 1 95 ? 8.050 3.679 3.862 1.00 9.51 93 THR A O 1
ATOM 775 N N . LEU A 1 96 ? 8.928 1.888 4.909 1.00 8.23 94 LEU A N 1
ATOM 776 C CA . LEU A 1 96 ? 10.331 2.303 4.881 1.00 8.92 94 LEU A CA 1
ATOM 777 C C . LEU A 1 96 ? 11.099 1.376 3.968 1.00 9.79 94 LEU A C 1
ATOM 778 O O . LEU A 1 96 ? 11.058 0.156 4.184 1.00 10.17 94 LEU A O 1
ATOM 783 N N . THR A 1 97 ? 11.828 1.967 3.025 1.00 9.45 95 THR A N 1
ATOM 784 C CA . THR A 1 97 ? 12.699 1.244 2.085 1.00 10.26 95 THR A CA 1
ATOM 785 C C . THR A 1 97 ? 14.144 1.549 2.468 1.00 10.78 95 THR A C 1
ATOM 786 O O . THR A 1 97 ? 14.546 2.728 2.371 1.00 11.17 95 THR A O 1
ATOM 790 N N . SER A 1 98 ? 14.887 0.563 2.898 1.00 10.68 96 SER A N 1
ATOM 791 C CA . SER A 1 98 ? 16.180 0.773 3.594 1.00 11.57 96 SER A CA 1
ATOM 792 C C . SER A 1 98 ? 17.026 -0.488 3.548 1.00 12.55 96 SER A C 1
ATOM 793 O O . SER A 1 98 ? 16.578 -1.506 4.079 1.00 15.62 96 SER A O 1
ATOM 796 N N . ASN A 1 99 ? 18.305 -0.364 3.214 1.00 13.42 97 ASN A N 1
ATOM 797 C CA . ASN A 1 99 ? 19.267 -1.442 3.455 1.00 14.14 97 ASN A CA 1
ATOM 7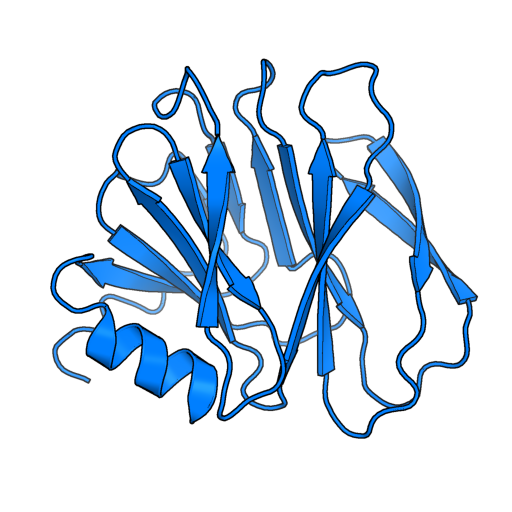98 C C . ASN A 1 99 ? 20.020 -1.215 4.770 1.00 13.17 97 ASN A C 1
ATOM 799 O O . ASN A 1 99 ? 20.819 -2.069 5.094 1.00 14.77 97 ASN A O 1
ATOM 804 N N . ASN A 1 100 ? 19.647 -0.204 5.559 1.00 11.67 98 ASN A N 1
ATOM 805 C CA . ASN A 1 100 ? 20.208 -0.025 6.918 1.00 12.21 98 ASN A CA 1
ATOM 806 C C . ASN A 1 100 ? 19.450 -0.953 7.877 1.00 12.31 98 ASN A C 1
ATOM 807 O O . ASN A 1 100 ? 19.960 -1.259 8.932 1.00 14.11 98 ASN A O 1
ATOM 812 N N . ARG A 1 101 ? 18.209 -1.326 7.534 1.00 12.01 99 ARG A N 1
ATOM 813 C CA . ARG A 1 101 ? 17.403 -2.330 8.266 1.00 12.06 99 ARG A CA 1
ATOM 814 C C . ARG A 1 101 ? 17.161 -1.877 9.718 1.00 11.55 99 ARG A C 1
ATOM 815 O O . ARG A 1 101 ? 17.003 -2.739 10.597 1.00 14.26 99 ARG A O 1
ATOM 823 N N . LEU A 1 102 ? 16.942 -0.594 9.909 1.00 10.25 100 LEU A N 1
ATOM 824 C CA . LEU A 1 102 ? 16.513 0.009 11.195 1.00 8.91 100 LEU A CA 1
ATOM 825 C C . LEU A 1 102 ? 15.168 0.643 10.992 1.00 9.11 100 LEU A C 1
ATOM 826 O O . LEU A 1 102 ? 14.999 1.383 10.024 1.00 9.53 100 LEU A O 1
ATOM 831 N N . VAL A 1 103 ? 14.258 0.437 11.939 1.00 8.20 101 VAL A N 1
ATOM 832 C CA . VAL A 1 103 ? 12.977 1.164 11.979 1.00 8.75 101 VAL A CA 1
ATOM 833 C C . VAL A 1 103 ? 12.936 1.951 13.296 1.00 8.47 101 VAL A C 1
ATOM 834 O O . VAL A 1 103 ? 13.669 1.613 14.217 1.00 9.45 101 VAL A O 1
ATOM 838 N N . GLY A 1 104 ? 12.066 2.935 13.396 1.00 8.49 102 GLY A N 1
ATOM 839 C CA . GLY A 1 104 ? 11.979 3.784 14.579 1.00 8.19 102 GLY A CA 1
ATOM 840 C C . GLY A 1 104 ? 10.548 3.939 15.039 1.00 8.13 102 GLY A C 1
ATOM 841 O O . GLY A 1 104 ? 9.637 4.070 14.200 1.00 7.79 102 GLY A O 1
ATOM 842 N N . MET A 1 105 ? 10.334 3.988 16.329 1.00 7.66 103 MET A N 1
ATOM 843 C CA . MET A 1 105 ? 9.010 4.252 16.926 1.00 8.15 103 MET A CA 1
ATOM 844 C C . MET A 1 105 ? 9.177 5.171 18.124 1.00 7.78 103 MET A C 1
ATOM 845 O O . MET A 1 105 ? 10.006 4.874 19.006 1.00 8.46 103 MET A O 1
ATOM 850 N N . LEU A 1 106 ? 8.401 6.243 18.167 1.00 7.86 104 LEU A N 1
ATOM 851 C CA . LEU A 1 106 ? 8.398 7.237 19.265 1.00 7.54 104 LEU A CA 1
ATOM 852 C C . LEU A 1 106 ? 6.970 7.489 19.742 1.00 8.40 104 LEU A C 1
ATOM 853 O O . LEU A 1 106 ? 6.108 7.790 18.944 1.00 8.79 104 LEU A O 1
ATOM 858 N N . LYS A 1 107 ? 6.759 7.409 21.027 1.00 8.60 105 LYS A N 1
ATOM 859 C CA . LYS A 1 107 ? 5.515 7.842 21.684 1.00 9.43 105 LYS A CA 1
ATOM 860 C C . LYS A 1 107 ? 5.701 9.264 22.183 1.00 9.25 105 LYS A C 1
ATOM 861 O O . LYS A 1 107 ? 6.619 9.483 23.032 1.00 10.48 105 LYS A O 1
ATOM 867 N N . TYR A 1 108 ? 4.911 10.207 21.712 1.00 8.93 106 TYR A N 1
ATOM 868 C CA . TYR A 1 108 ? 5.106 11.599 22.088 1.00 10.63 106 TYR A CA 1
ATOM 869 C C . TYR A 1 108 ? 3.803 12.329 21.982 1.00 10.46 106 TYR A C 1
ATOM 8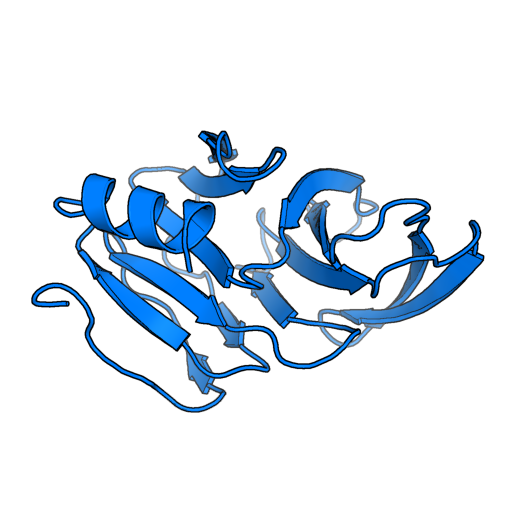70 O O . TYR A 1 108 ? 3.227 12.412 20.899 1.00 10.53 106 TYR A O 1
ATOM 879 N N . GLY A 1 109 ? 3.362 12.907 23.104 1.00 11.06 107 GLY A N 1
ATOM 880 C CA . GLY A 1 109 ? 2.194 13.783 23.136 1.00 11.68 107 GLY A CA 1
ATOM 881 C C . GLY A 1 109 ? 0.924 12.985 22.994 1.00 10.34 107 GLY A C 1
ATOM 882 O O . GLY A 1 109 ? 0.610 12.229 23.919 1.00 12.94 107 GLY A O 1
ATOM 883 N N . GLY A 1 110 ? 0.228 13.099 21.862 1.00 10.20 108 GLY A N 1
ATOM 884 C CA . GLY A 1 110 ? -0.952 12.288 21.546 1.00 9.40 108 GLY A CA 1
ATOM 885 C C . GLY A 1 110 ? -0.722 11.432 20.334 1.00 8.29 108 GLY A C 1
ATOM 886 O O . GLY A 1 110 ? -1.710 11.049 19.706 1.00 10.19 108 GLY A O 1
ATOM 887 N N . ARG A 1 111 ? 0.538 11.099 20.018 1.00 8.38 109 ARG A N 1
ATOM 888 C CA . ARG A 1 111 ? 0.874 10.472 18.726 1.00 7.94 109 ARG A CA 1
ATOM 889 C C . ARG A 1 111 ? 1.972 9.436 18.889 1.00 7.73 109 ARG A C 1
ATOM 890 O O . ARG A 1 111 ? 2.801 9.519 19.795 1.00 7.86 109 ARG A O 1
ATOM 898 N N . VAL A 1 112 ? 1.982 8.524 17.956 1.00 7.23 110 VAL A N 1
ATOM 899 C CA . VAL A 1 112 ? 3.101 7.596 17.744 1.00 7.91 110 VAL A CA 1
ATOM 900 C C . VAL A 1 112 ? 3.731 7.922 16.415 1.00 7.70 110 VAL A C 1
ATOM 901 O O . VAL A 1 112 ? 2.993 7.957 15.396 1.00 8.83 110 VAL A O 1
ATOM 905 N N . TRP A 1 113 ? 5.014 8.163 16.426 1.00 7.58 111 TRP A N 1
ATOM 906 C CA . TRP A 1 113 ? 5.776 8.611 15.247 1.00 8.37 111 TRP A CA 1
ATOM 907 C C . TRP A 1 113 ? 6.655 7.479 14.752 1.00 7.90 111 TRP A C 1
ATOM 908 O O . TRP A 1 113 ? 7.249 6.776 15.582 1.00 8.47 111 TRP A O 1
ATOM 919 N N . THR A 1 114 ? 6.819 7.383 13.453 1.00 7.77 112 THR A N 1
ATOM 920 C CA . THR A 1 114 ? 7.719 6.406 12.833 1.00 8.19 112 THR A CA 1
ATOM 921 C C . THR A 1 114 ? 8.431 7.039 11.646 1.00 8.05 112 THR A C 1
ATOM 922 O O . THR A 1 114 ? 8.126 8.173 11.277 1.00 9.22 112 THR A O 1
ATOM 926 N N . PHE A 1 115 ? 9.394 6.324 11.091 1.00 8.18 113 PHE A N 1
ATOM 927 C CA . PHE A 1 115 ? 10.116 6.755 9.865 1.00 8.19 113 PHE A CA 1
ATOM 928 C C . PHE A 1 115 ? 9.555 6.033 8.636 1.00 8.31 113 PHE A C 1
ATOM 929 O O . PHE A 1 115 ? 9.314 4.824 8.697 1.00 9.62 113 PHE A O 1
ATOM 937 N N . HIS A 1 116 ? 9.426 6.722 7.531 1.00 8.24 114 HIS A N 1
ATOM 938 C CA . HIS A 1 116 ? 8.989 6.158 6.235 1.00 8.66 114 HIS A CA 1
ATOM 939 C C . HIS A 1 116 ? 9.803 6.754 5.116 1.00 9.28 114 HIS A C 1
ATOM 940 O O . HIS A 1 116 ? 10.500 7.741 5.333 1.00 10.43 114 HIS A O 1
ATOM 947 N N . GLY A 1 117 ? 9.602 6.226 3.922 1.00 9.78 115 GLY A N 1
ATOM 948 C CA . GLY A 1 117 ? 10.248 6.745 2.712 1.00 9.99 115 GLY A CA 1
ATOM 949 C C . GLY A 1 117 ? 11.443 5.934 2.372 1.00 11.39 115 GLY A C 1
ATOM 950 O O . GLY A 1 117 ? 11.572 4.816 2.866 1.00 15.22 115 GLY A O 1
ATOM 951 N N . GLU A 1 118 ? 12.319 6.438 1.534 1.00 12.60 116 GLU A N 1
ATOM 952 C CA . GLU A 1 118 ? 13.489 5.690 1.085 1.00 12.59 116 GLU A CA 1
ATOM 953 C C . GLU A 1 118 ? 14.747 6.339 1.613 1.00 11.49 116 GLU A C 1
ATOM 954 O O . GLU A 1 118 ? 14.956 7.499 1.372 1.00 12.48 116 GLU A O 1
ATOM 960 N N . THR A 1 119 ? 15.562 5.585 2.272 1.00 12.17 117 THR A N 1
ATOM 961 C CA . THR A 1 119 ? 16.861 6.066 2.791 1.00 13.19 117 THR A CA 1
ATOM 962 C C . THR A 1 119 ? 17.697 6.480 1.589 1.00 13.85 117 THR A C 1
ATOM 963 O O . THR A 1 119 ? 17.576 5.890 0.499 1.00 15.46 117 THR A O 1
ATOM 967 N N . PRO A 1 120 ? 18.520 7.536 1.675 1.00 13.75 118 PRO A N 1
ATOM 968 C CA . PRO A 1 120 ? 18.803 8.247 2.931 1.00 13.75 118 PRO A CA 1
ATOM 969 C C . PRO A 1 120 ? 17.916 9.469 3.201 1.00 13.65 118 PRO A C 1
ATOM 970 O O . PRO A 1 120 ? 18.359 10.385 3.864 1.00 14.39 118 PRO A O 1
ATOM 974 N N . ARG A 1 121 ? 16.715 9.511 2.628 1.00 13.27 119 ARG A N 1
ATOM 975 C CA . ARG A 1 121 ? 15.779 10.651 2.774 1.00 14.71 119 ARG A CA 1
ATOM 976 C C . ARG A 1 121 ? 14.520 10.211 3.508 1.00 12.62 119 ARG A C 1
ATOM 977 O O . ARG A 1 121 ? 13.480 10.771 3.234 1.00 14.98 119 ARG A O 1
ATOM 985 N N . ALA A 1 122 ? 14.625 9.246 4.398 1.00 10.81 120 ALA A N 1
ATOM 986 C CA . ALA A 1 122 ? 13.480 8.824 5.254 1.00 10.38 120 ALA A CA 1
ATOM 987 C C . ALA A 1 122 ? 13.121 9.972 6.213 1.00 10.65 120 ALA A C 1
ATOM 988 O O . ALA A 1 122 ? 14.032 10.651 6.715 1.00 11.12 120 ALA A O 1
ATOM 990 N N . THR A 1 123 ? 11.841 10.160 6.464 1.00 10.10 121 THR A N 1
ATOM 991 C CA . THR A 1 123 ? 11.307 11.215 7.323 1.00 11.07 121 THR A CA 1
ATOM 992 C C . THR A 1 123 ? 10.225 10.626 8.221 1.00 10.04 121 THR A C 1
ATOM 993 O O . THR A 1 123 ? 9.883 9.468 8.064 1.00 10.71 121 THR A O 1
ATOM 997 N N . THR A 1 124 ? 9.678 11.410 9.104 1.00 9.40 122 THR A N 1
ATOM 998 C CA . THR A 1 124 ? 8.699 10.910 10.094 1.00 9.69 122 THR A CA 1
ATOM 999 C C . THR A 1 124 ? 7.292 11.393 9.809 1.00 9.61 122 THR A C 1
ATOM 1000 O O . THR A 1 124 ? 7.084 12.477 9.220 1.00 10.78 122 THR A O 1
ATOM 1004 N N . ASP A 1 125 ? 6.323 10.594 10.203 1.00 8.54 123 ASP A N 1
ATOM 1005 C CA . ASP A 1 125 ? 4.935 11.061 10.391 1.00 8.83 123 ASP A CA 1
ATOM 1006 C C . ASP A 1 125 ? 4.272 10.165 11.426 1.00 8.56 123 ASP A C 1
ATOM 1007 O O . ASP A 1 125 ? 4.985 9.358 12.080 1.00 9.56 123 ASP A O 1
ATOM 1012 N N . SER A 1 126 ? 3.008 10.401 11.691 1.00 9.04 124 SER A N 1
ATOM 1013 C CA . SER A 1 126 ? 2.386 9.957 12.952 1.00 9.34 124 SER A CA 1
ATOM 1014 C C . SER A 1 126 ? 1.018 9.326 12.766 1.00 8.69 124 SER A C 1
ATOM 1015 O O . SER A 1 126 ? 0.311 9.581 11.797 1.00 9.27 124 SER A O 1
ATOM 1018 N N . SER A 1 127 ? 0.609 8.606 13.780 1.00 9.63 125 SER A N 1
ATOM 1019 C CA . SER A 1 127 ? -0.755 8.142 14.067 1.00 9.96 125 SER A CA 1
ATOM 1020 C C . SER A 1 127 ? -1.201 8.776 15.371 1.00 9.55 125 SER A C 1
ATOM 1021 O O . SER A 1 127 ? -0.356 8.895 16.291 1.00 10.38 125 SER A O 1
ATOM 1024 N N . ASN A 1 128 ? -2.483 8.991 15.512 1.00 9.82 126 ASN A N 1
ATOM 1025 C CA . ASN A 1 128 ? -3.092 9.532 16.744 1.00 10.22 126 ASN A CA 1
ATOM 1026 C C . ASN A 1 128 ? -3.413 8.395 17.703 1.00 10.39 126 ASN A C 1
ATOM 1027 O O . ASN A 1 128 ? -3.895 7.320 17.228 1.00 12.64 126 ASN A O 1
ATOM 1032 N N . THR A 1 129 ? -3.350 8.684 18.983 1.00 10.25 127 THR A N 1
ATOM 1033 C CA . THR A 1 129 ? -3.939 7.802 20.011 1.00 10.31 127 THR A CA 1
ATOM 1034 C C . THR A 1 129 ? -4.383 8.654 21.163 1.00 11.14 127 THR A C 1
ATOM 1035 O O . THR A 1 129 ? -3.672 9.592 21.501 1.00 12.16 127 THR A O 1
ATOM 1039 N N . ALA A 1 130 ? -5.491 8.300 21.752 1.00 11.01 128 ALA A N 1
ATOM 1040 C CA . ALA A 1 130 ? -5.965 8.969 22.967 1.00 12.96 128 ALA A CA 1
ATOM 1041 C C . ALA A 1 130 ? -5.580 8.134 24.182 1.00 10.58 128 ALA A C 1
ATOM 1042 O O . ALA A 1 130 ? -6.039 8.479 25.288 1.00 11.94 128 ALA A O 1
ATOM 1044 N N . ASP A 1 131 ? -4.724 7.109 24.041 1.00 10.94 129 ASP A N 1
ATOM 1045 C CA . ASP A 1 131 ? -4.283 6.270 25.175 1.00 10.56 129 ASP A CA 1
ATOM 1046 C C . ASP A 1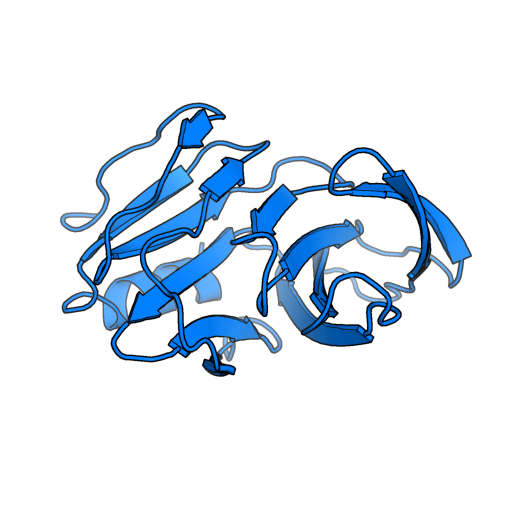 131 ? -2.863 5.834 24.920 1.00 9.63 129 ASP A C 1
ATOM 1047 O O . ASP A 1 131 ? -2.616 4.645 24.630 1.00 10.68 129 ASP A O 1
ATOM 1052 N N . LEU A 1 132 ? -1.948 6.777 25.011 1.00 9.19 130 LEU A N 1
ATOM 1053 C CA . LEU A 1 132 ? -0.517 6.527 24.781 1.00 9.14 130 LEU A CA 1
ATOM 1054 C C . LEU A 1 132 ? 0.036 5.557 25.840 1.00 9.62 130 LEU A C 1
ATOM 1055 O O . LEU A 1 132 ? 1.035 4.861 25.581 1.00 10.59 130 LEU A O 1
ATOM 1060 N N . ASN A 1 133 ? -0.538 5.565 27.027 1.00 8.87 131 ASN A N 1
ATOM 1061 C CA . ASN A 1 133 ? 0.115 4.980 28.219 1.00 8.67 131 ASN A CA 1
ATOM 1062 C C . ASN A 1 133 ? -0.276 3.520 28.453 1.00 8.82 131 ASN A C 1
ATOM 1063 O O . ASN A 1 133 ? 0.220 2.938 29.411 1.00 10.39 131 ASN A O 1
ATOM 1068 N N . ASN A 1 134 ? -1.155 2.962 27.627 1.00 8.43 132 ASN A N 1
ATOM 1069 C CA . ASN A 1 134 ? -1.479 1.515 27.651 1.00 9.22 132 ASN A CA 1
ATOM 1070 C C . ASN A 1 134 ? -0.877 0.814 26.439 1.00 8.84 132 ASN A C 1
ATOM 1071 O O . ASN A 1 134 ? -1.258 -0.320 26.182 1.00 9.78 132 ASN A O 1
ATOM 1076 N N . ILE A 1 135 ? 0.049 1.428 25.754 1.00 9.24 133 ILE A N 1
ATOM 1077 C CA . ILE A 1 135 ? 0.736 0.751 24.626 1.00 10.84 133 ILE A CA 1
ATOM 1078 C C . ILE A 1 135 ? 1.801 -0.250 25.137 1.00 11.51 133 ILE A C 1
ATOM 1079 O O . ILE A 1 135 ? 2.694 0.117 25.971 1.00 14.70 133 ILE A O 1
ATOM 1084 N N . SER A 1 136 ? 1.689 -1.486 24.724 1.00 10.93 134 SER A N 1
ATOM 1085 C CA . SER A 1 136 ? 2.660 -2.582 24.945 1.00 13.07 134 SER A CA 1
ATOM 1086 C C . SER A 1 136 ? 3.275 -2.903 23.602 1.00 10.88 134 SER A C 1
ATOM 1087 O O . SER A 1 136 ? 2.498 -2.949 22.600 1.00 13.45 134 SER A O 1
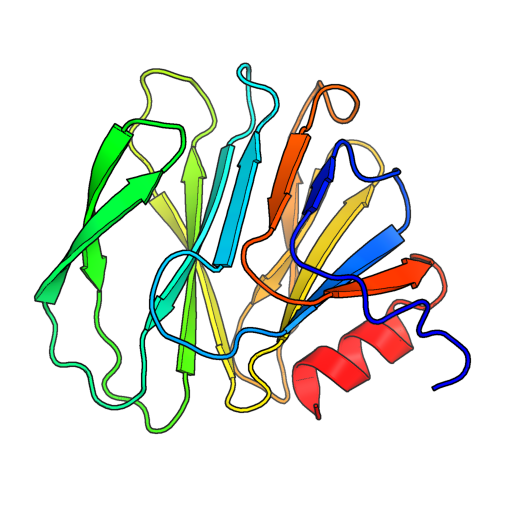ATOM 1090 N N . ILE A 1 137 ? 4.560 -3.194 23.554 1.00 8.26 135 ILE A N 1
ATOM 1091 C CA . ILE A 1 137 ? 5.238 -3.601 22.311 1.00 8.28 135 ILE A CA 1
ATOM 1092 C C . ILE A 1 137 ? 5.936 -4.920 22.504 1.00 8.00 135 ILE A C 1
ATOM 1093 O O . ILE A 1 137 ? 6.596 -5.137 23.538 1.00 9.54 135 ILE A O 1
ATOM 1098 N N . ILE A 1 138 ? 5.789 -5.773 21.519 1.00 8.02 136 ILE A N 1
ATOM 1099 C CA . ILE A 1 138 ? 6.497 -7.075 21.401 1.00 8.53 136 ILE A CA 1
ATOM 1100 C C . ILE A 1 138 ? 7.561 -6.868 20.332 1.00 7.59 136 ILE A C 1
ATOM 1101 O O . ILE A 1 138 ? 7.177 -6.689 19.154 1.00 8.20 136 ILE A O 1
ATOM 1106 N N . ILE A 1 139 ? 8.825 -6.794 20.691 1.00 8.10 137 ILE A N 1
ATOM 1107 C CA . ILE A 1 139 ? 9.922 -6.505 19.749 1.00 8.60 137 ILE A CA 1
ATOM 1108 C C . ILE A 1 139 ? 10.654 -7.787 19.448 1.00 9.01 137 ILE A C 1
ATOM 1109 O O . ILE A 1 139 ? 11.169 -8.412 20.385 1.00 9.10 137 ILE A O 1
ATOM 1114 N N . HIS A 1 140 ? 10.686 -8.189 18.203 1.00 8.64 138 HIS A N 1
ATOM 1115 C CA . HIS A 1 140 ? 11.224 -9.506 17.803 1.00 9.43 138 HIS A CA 1
ATOM 1116 C C . HIS A 1 140 ? 12.717 -9.445 17.498 1.00 11.56 138 HIS A C 1
ATOM 1117 O O . HIS A 1 140 ? 13.326 -10.529 17.243 1.00 14.52 138 HIS A O 1
ATOM 1124 N N . SER A 1 141 ? 13.336 -8.301 17.631 1.00 11.55 139 SER A N 1
ATOM 1125 C CA . SER A 1 141 ? 14.718 -8.006 17.206 1.00 12.43 139 SER A CA 1
ATOM 1126 C C . SER A 1 141 ? 15.461 -7.265 18.332 1.00 10.92 139 SER A C 1
ATOM 1127 O O . SER A 1 141 ? 14.813 -6.737 19.254 1.00 11.07 139 SER A O 1
ATOM 1130 N N . GLU A 1 142 ? 16.761 -7.086 18.184 1.00 10.16 140 GLU A N 1
ATOM 1131 C CA . GLU A 1 142 ? 17.532 -6.193 19.081 1.00 11.16 140 GLU A CA 1
ATOM 1132 C C . GLU A 1 142 ? 17.138 -4.743 18.823 1.00 9.39 140 GLU A C 1
ATOM 1133 O O . GLU A 1 142 ? 16.775 -4.401 17.683 1.00 10.72 140 GLU A O 1
ATOM 1139 N N . PHE A 1 143 ? 17.307 -3.887 19.815 1.00 8.54 141 PHE A N 1
ATOM 1140 C CA . PHE A 1 143 ? 16.924 -2.471 19.695 1.00 8.65 141 PHE A CA 1
ATOM 1141 C C . PHE A 1 143 ? 17.709 -1.607 20.654 1.00 8.69 141 PHE A C 1
ATOM 1142 O O . PHE A 1 143 ? 18.384 -2.086 21.585 1.00 9.86 141 PHE A O 1
ATOM 1150 N N . TYR A 1 144 ? 17.656 -0.331 20.345 1.00 9.22 142 TYR A N 1
ATOM 1151 C CA . TYR A 1 144 ? 18.293 0.758 21.104 1.00 9.44 142 TYR A CA 1
ATOM 1152 C C . TYR A 1 144 ? 17.254 1.775 21.479 1.00 9.46 142 TYR A C 1
ATOM 1153 O O . TYR A 1 144 ? 16.174 1.815 20.872 1.00 9.05 142 TYR A O 1
ATOM 1162 N N . ILE A 1 145 ? 17.560 2.574 22.473 1.00 9.44 143 ILE A N 1
ATOM 1163 C CA . ILE A 1 145 ? 16.691 3.669 22.982 1.00 10.52 143 ILE A CA 1
ATOM 1164 C C . ILE A 1 145 ? 17.465 4.978 22.836 1.00 9.87 143 ILE A C 1
ATOM 1165 O O . ILE A 1 145 ? 18.683 5.049 23.219 1.00 11.24 143 ILE A O 1
ATOM 1170 N N . ILE A 1 146 ? 16.812 5.979 22.304 1.00 9.16 144 ILE A N 1
ATOM 1171 C CA . ILE A 1 146 ? 17.406 7.319 22.069 1.00 9.15 144 ILE A CA 1
ATOM 1172 C C . ILE A 1 146 ? 16.421 8.354 22.580 1.00 9.33 144 ILE A C 1
ATOM 1173 O O . ILE A 1 146 ? 15.243 8.348 22.204 1.00 9.38 144 ILE A O 1
ATOM 1178 N N . PRO A 1 147 ? 16.827 9.325 23.405 1.00 9.54 145 PRO A N 1
ATOM 1179 C CA . PRO A 1 147 ? 15.904 10.386 23.819 1.00 9.68 145 PRO A CA 1
ATOM 1180 C C . PRO A 1 147 ? 15.335 11.155 22.616 1.00 9.30 145 PRO A C 1
ATOM 1181 O O . PRO A 1 147 ? 16.027 11.397 21.669 1.00 9.09 145 PRO A O 1
ATOM 1185 N N . ARG A 1 148 ? 14.080 11.572 22.710 1.00 9.70 146 ARG A N 1
ATOM 1186 C CA . ARG A 1 148 ? 13.447 12.367 21.634 1.00 10.59 146 ARG A CA 1
ATOM 1187 C C . ARG A 1 148 ? 14.284 13.610 21.300 1.00 9.49 146 ARG A C 1
ATOM 1188 O O . ARG A 1 148 ? 14.381 13.964 20.139 1.00 10.48 146 ARG A O 1
ATOM 1196 N N . SER A 1 149 ? 14.917 14.217 22.291 1.00 8.69 147 SER A N 1
ATOM 1197 C CA . SER A 1 149 ? 15.720 15.443 22.046 1.00 9.68 147 SER A CA 1
ATOM 1198 C C . SER A 1 149 ? 16.876 15.171 21.087 1.00 10.32 147 SER A C 1
ATOM 1199 O O . SER A 1 149 ? 17.438 16.112 20.520 1.00 11.34 147 SER A O 1
ATOM 1202 N N . GLN A 1 150 ? 17.241 13.906 20.897 1.00 10.43 148 GLN A N 1
ATOM 1203 C CA . GLN A 1 150 ? 18.381 13.456 20.062 1.00 11.05 148 GLN A CA 1
ATOM 1204 C C . GLN A 1 150 ? 17.860 12.841 18.759 1.00 10.09 148 GLN A C 1
ATOM 1205 O O . GLN A 1 150 ? 18.576 12.070 18.106 1.00 11.13 148 GLN A O 1
ATOM 1211 N N . GLU A 1 151 ? 16.691 13.252 18.351 1.00 10.19 149 GLU A N 1
ATOM 1212 C CA . GLU A 1 151 ? 16.059 12.724 17.136 1.00 11.13 149 GLU A CA 1
ATOM 1213 C C . GLU A 1 151 ? 16.960 12.923 15.926 1.00 10.97 149 GLU A C 1
ATOM 1214 O O . GLU A 1 151 ? 16.919 12.077 15.005 1.00 11.57 149 GLU A O 1
ATOM 1220 N N . SER A 1 152 ? 17.701 14.009 15.839 1.00 11.51 150 SER A N 1
ATOM 1221 C CA . SER A 1 152 ? 18.574 14.245 14.675 1.00 12.83 150 SER A CA 1
ATOM 1222 C C . SER A 1 152 ? 19.569 13.082 14.533 1.00 12.71 150 SER A C 1
ATOM 1223 O O . SER A 1 152 ? 19.816 12.636 13.402 1.00 12.95 150 SER A O 1
ATOM 1226 N N . LYS A 1 153 ? 20.063 12.537 15.623 1.00 11.07 151 LYS A N 1
ATOM 1227 C CA . LYS A 1 153 ? 21.001 11.403 15.566 1.00 12.06 151 LYS A CA 1
ATOM 1228 C C . LYS A 1 153 ? 20.226 10.122 15.224 1.00 11.18 151 LYS A C 1
ATOM 1229 O O . LYS A 1 153 ? 20.749 9.281 14.491 1.00 11.66 151 LYS A O 1
ATOM 1235 N N . CYS A 1 154 ? 19.009 9.953 15.735 1.00 11.67 152 CYS A N 1
ATOM 1236 C CA . CYS A 1 154 ? 18.156 8.818 15.350 1.00 11.39 152 CYS A CA 1
ATOM 1237 C C . CYS A 1 154 ? 17.933 8.850 13.828 1.00 11.11 152 CYS A C 1
ATOM 1238 O O . CYS A 1 154 ? 18.047 7.789 13.164 1.00 10.82 152 CYS A O 1
ATOM 1241 N N . ASN A 1 155 ? 17.635 10.007 13.288 1.00 10.88 153 ASN A N 1
ATOM 1242 C CA . ASN A 1 155 ? 17.412 10.204 11.849 1.00 12.25 153 ASN A CA 1
ATOM 1243 C C . ASN A 1 155 ? 18.665 9.743 11.091 1.00 11.08 153 ASN A C 1
ATOM 1244 O O . ASN A 1 155 ? 18.559 9.028 10.078 1.00 11.46 153 ASN A O 1
ATOM 1249 N N . GLU A 1 156 ? 19.833 10.156 11.539 1.00 11.50 154 GLU A N 1
ATOM 1250 C CA . GLU A 1 156 ? 21.112 9.757 10.917 1.00 12.57 154 GLU A CA 1
ATOM 1251 C C . GLU A 1 156 ? 21.248 8.238 10.926 1.00 11.92 154 GLU A C 1
ATOM 1252 O O . GLU A 1 156 ? 21.676 7.668 9.900 1.00 12.50 154 GLU A O 1
ATOM 1258 N N . TYR A 1 157 ? 20.926 7.580 12.033 1.00 10.46 155 T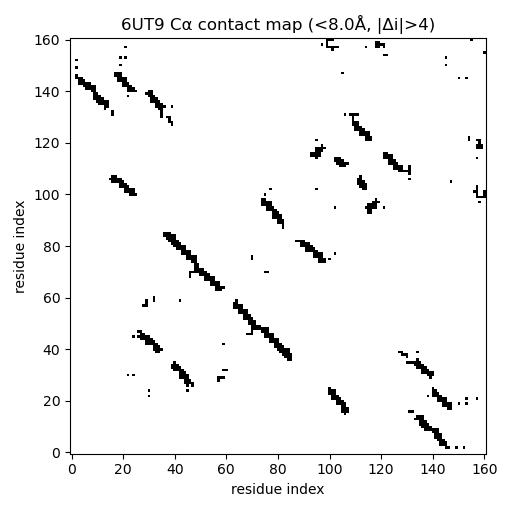YR A N 1
ATOM 1259 C CA . TYR A 1 157 ? 21.012 6.102 12.080 1.00 11.25 155 TYR A CA 1
ATOM 1260 C C . TYR A 1 157 ? 20.017 5.464 11.090 1.00 10.26 155 TYR A C 1
ATOM 1261 O O . TYR A 1 157 ? 20.355 4.538 10.395 1.00 10.47 155 TYR A O 1
ATOM 1270 N N . ILE A 1 158 ? 18.774 5.913 11.085 1.00 9.26 156 ILE A N 1
ATOM 1271 C CA . ILE A 1 158 ? 17.744 5.356 10.153 1.00 9.72 156 ILE A CA 1
ATOM 1272 C C . ILE A 1 158 ? 18.315 5.464 8.739 1.00 10.27 156 ILE A C 1
ATOM 1273 O O . ILE A 1 158 ? 18.155 4.508 7.953 1.00 10.04 156 ILE A O 1
ATOM 1278 N N . ASN A 1 159 ? 18.874 6.620 8.384 1.00 11.00 157 ASN A N 1
ATOM 1279 C CA . ASN A 1 159 ? 19.201 6.966 6.994 1.00 11.87 157 ASN A CA 1
ATOM 1280 C C . ASN A 1 159 ? 20.598 6.464 6.612 1.00 12.89 157 ASN A C 1
ATOM 1281 O O . ASN A 1 159 ? 20.813 6.292 5.418 1.00 14.25 157 ASN A O 1
ATOM 1286 N N . ASN A 1 160 ? 21.466 6.161 7.550 1.00 14.28 158 ASN A N 1
ATOM 1287 C CA . ASN A 1 160 ? 22.894 5.847 7.240 1.00 16.28 158 ASN A CA 1
ATOM 1288 C C . ASN A 1 160 ? 23.338 4.546 7.893 1.00 14.72 158 ASN A C 1
ATOM 1289 O O . ASN A 1 160 ? 24.406 4.059 7.527 1.00 18.23 158 ASN A O 1
ATOM 1294 N N . GLY A 1 161 ? 22.569 3.962 8.811 1.00 14.75 159 GLY A N 1
ATOM 1295 C CA . GLY A 1 161 ? 22.929 2.705 9.499 1.00 15.74 159 GLY A CA 1
ATOM 1296 C C . GLY A 1 161 ? 23.790 2.928 10.743 1.00 18.08 159 GLY A C 1
ATOM 1297 O O . GLY A 1 161 ? 24.259 4.038 10.951 1.00 16.87 159 GLY A O 1
#